Protein AF-A0A2H1GNH1-F1 (afdb_monomer_lite)

Secondary structure (DSSP, 8-state):
--EEEEEEE-TT-TTS--EEEEEEPP--TT-BHHHHHHHHHHHHHHTT----TTTEEEEEEESSTTSPBPPTTSBTTTSS-TT-EEEEEEEE--PPPPP--

Foldseek 3Di:
DFWAWEFEDEPVCNVPPTDIDTGPQDPDQQAFLLVVFQVVQVVCVVVVVPGHPVFKGKWKAWPDPPHDTDDRNDGSNPPDDRPTYMYIYIYTDDDDPDPDD

Organism: NCBI:txid1276532

Sequence (101 aa):
MDRLLVQVVFPAMPDMKDMVLVIPFPTDEDEMILHFNPDILTRLGELGAGVTSTTHKCTLHLDSETGPAFSINDYIDRVPQTGDKLVAVVTEYARKPKALE

Radius of gyration: 14.26 Å; chains: 1; bounding box: 34×26×55 Å

pLDDT: mean 81.57, std 10.77, range [45.72, 92.69]

Structure (mmCIF, N/CA/C/O backbone):
data_AF-A0A2H1GNH1-F1
#
_entry.id   AF-A0A2H1GNH1-F1
#
loop_
_atom_site.group_PDB
_atom_site.id
_atom_site.type_symbol
_atom_site.label_atom_id
_atom_site.label_alt_id
_atom_site.label_comp_id
_atom_site.label_asym_id
_atom_site.label_entity_id
_atom_site.label_seq_id
_atom_site.pdbx_PDB_ins_code
_atom_site.Cartn_x
_atom_site.Cartn_y
_atom_site.Cartn_z
_atom_site.occupancy
_atom_site.B_iso_or_equiv
_atom_site.auth_seq_id
_atom_site.auth_comp_id
_atom_site.auth_asym_id
_atom_site.auth_atom_id
_atom_site.pdbx_PDB_model_num
ATOM 1 N N . MET A 1 1 ? 3.408 3.760 -21.606 1.00 64.44 1 MET A N 1
ATOM 2 C CA . MET A 1 1 ? 3.518 4.045 -20.165 1.00 64.44 1 MET A CA 1
ATOM 3 C C . MET A 1 1 ? 2.684 2.999 -19.475 1.00 64.44 1 MET A C 1
ATOM 5 O O . MET A 1 1 ? 1.470 2.989 -19.682 1.00 64.44 1 MET A O 1
ATOM 9 N N . ASP A 1 2 ? 3.346 2.092 -18.774 1.00 74.81 2 ASP A N 1
ATOM 10 C CA . ASP A 1 2 ? 2.679 0.987 -18.100 1.00 74.81 2 ASP A CA 1
ATOM 11 C C . ASP A 1 2 ? 1.927 1.504 -16.872 1.00 74.81 2 ASP A C 1
ATOM 13 O O . ASP A 1 2 ? 2.175 2.608 -16.375 1.00 74.81 2 ASP A O 1
ATOM 17 N N . ARG A 1 3 ? 0.905 0.763 -16.454 1.00 80.44 3 ARG A N 1
ATOM 18 C CA . ARG A 1 3 ? 0.004 1.156 -15.371 1.00 80.44 3 ARG A CA 1
ATOM 19 C C . ARG A 1 3 ? -0.248 -0.044 -14.480 1.00 80.44 3 ARG A C 1
ATOM 21 O O . ARG A 1 3 ? -0.473 -1.141 -14.984 1.00 80.44 3 ARG A O 1
ATOM 28 N N . LEU A 1 4 ? -0.278 0.200 -13.180 1.00 81.75 4 LEU A N 1
ATOM 29 C CA . LEU A 1 4 ? -0.683 -0.773 -12.179 1.00 81.75 4 LEU A CA 1
ATOM 30 C C . LEU A 1 4 ? -2.155 -0.579 -11.846 1.00 81.75 4 LEU A C 1
ATOM 32 O O . LEU A 1 4 ? -2.623 0.548 -11.652 1.00 81.75 4 LEU A O 1
ATOM 36 N N . LEU A 1 5 ? -2.874 -1.696 -11.771 1.00 86.50 5 LEU A N 1
ATOM 37 C CA . LEU A 1 5 ? -4.204 -1.749 -11.187 1.00 86.50 5 LEU A CA 1
ATOM 38 C C . LEU A 1 5 ? -4.056 -2.177 -9.732 1.00 86.50 5 LEU A C 1
ATOM 40 O O . LEU A 1 5 ? -3.653 -3.302 -9.444 1.00 86.50 5 LEU A O 1
ATOM 44 N N . VAL A 1 6 ? -4.384 -1.263 -8.828 1.00 89.56 6 VAL A N 1
ATOM 45 C CA . VAL A 1 6 ? -4.323 -1.496 -7.389 1.00 89.56 6 VAL A CA 1
ATOM 46 C C . VAL A 1 6 ? -5.749 -1.535 -6.857 1.00 89.56 6 VAL A C 1
ATOM 48 O O . VAL A 1 6 ? -6.423 -0.507 -6.794 1.00 89.56 6 VAL A O 1
ATOM 51 N N . GLN A 1 7 ? -6.234 -2.722 -6.497 1.00 91.81 7 GLN A N 1
ATOM 52 C CA . GLN A 1 7 ? -7.490 -2.863 -5.765 1.00 91.81 7 GLN A CA 1
ATOM 53 C C . GLN A 1 7 ? -7.274 -2.368 -4.336 1.00 91.81 7 GLN A C 1
ATOM 55 O O . GLN A 1 7 ? -6.309 -2.748 -3.688 1.00 91.81 7 GLN A O 1
ATOM 60 N N . VAL A 1 8 ? -8.155 -1.518 -3.836 1.00 91.25 8 VAL A N 1
ATOM 61 C CA . VAL A 1 8 ? -8.055 -0.944 -2.497 1.00 91.25 8 VAL A CA 1
ATOM 62 C C . VAL A 1 8 ? -9.100 -1.593 -1.613 1.00 91.25 8 VAL A C 1
ATOM 64 O O . VAL A 1 8 ? -10.278 -1.637 -1.965 1.00 91.25 8 VAL A O 1
ATOM 67 N N . VAL A 1 9 ? -8.657 -2.080 -0.459 1.00 90.62 9 VAL A N 1
ATOM 68 C CA . VAL A 1 9 ? -9.514 -2.713 0.537 1.00 90.62 9 VAL A CA 1
ATOM 69 C C . VAL A 1 9 ? -9.393 -1.969 1.857 1.00 90.62 9 VAL A C 1
ATOM 71 O O . VAL A 1 9 ? -8.292 -1.637 2.303 1.00 90.62 9 VAL A O 1
ATOM 74 N N . PHE A 1 10 ? -10.540 -1.742 2.494 1.00 88.56 10 PHE A N 1
ATOM 75 C CA . PHE A 1 10 ? -10.649 -1.164 3.828 1.00 88.56 10 PHE A CA 1
ATOM 76 C C . PHE A 1 10 ? -11.233 -2.219 4.780 1.00 88.56 10 P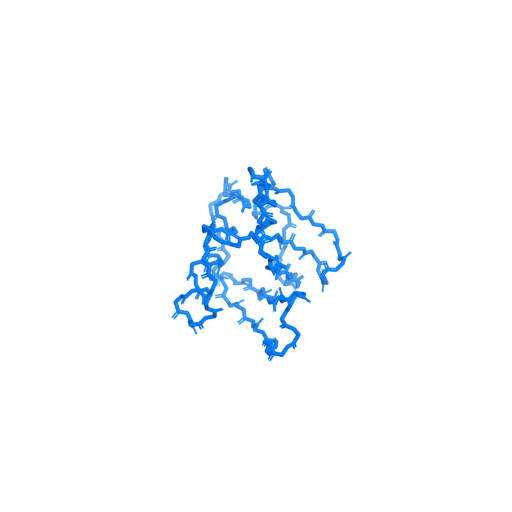HE A C 1
ATOM 78 O O . PHE A 1 10 ? -12.451 -2.277 4.945 1.00 88.56 10 PHE A O 1
ATOM 85 N N . PRO A 1 11 ? -10.410 -3.056 5.442 1.00 83.94 11 PRO A N 1
ATOM 86 C CA . PRO A 1 11 ? -10.919 -4.169 6.251 1.00 83.94 11 PRO A CA 1
ATOM 87 C C . PRO A 1 11 ? -11.870 -3.741 7.378 1.00 83.94 11 PRO A C 1
ATOM 89 O O . PRO A 1 11 ? -12.778 -4.477 7.751 1.00 83.94 11 PRO A O 1
ATOM 92 N N . ALA A 1 12 ? -11.672 -2.536 7.923 1.00 80.44 12 ALA A N 1
ATOM 93 C CA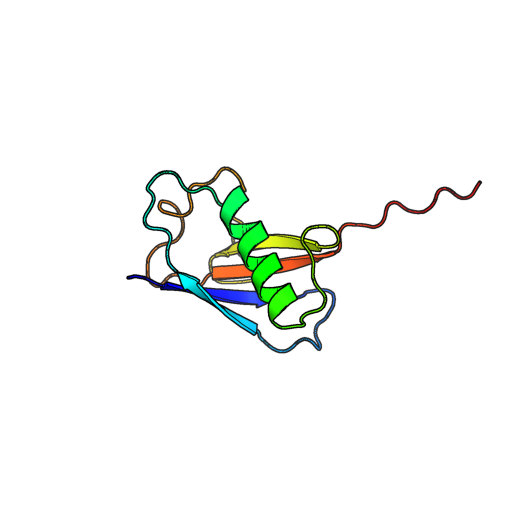 . ALA A 1 12 ? -12.516 -1.967 8.976 1.00 80.44 12 ALA A CA 1
ATOM 94 C C . ALA A 1 12 ? -13.765 -1.233 8.445 1.00 80.44 12 ALA A C 1
ATOM 96 O O . ALA A 1 12 ? -14.585 -0.780 9.239 1.00 80.44 12 ALA A O 1
ATOM 97 N N . MET A 1 13 ? -13.907 -1.094 7.123 1.00 76.31 13 MET A N 1
ATOM 98 C CA . MET A 1 13 ? -14.996 -0.372 6.461 1.00 76.31 13 MET A CA 1
ATOM 99 C C . MET A 1 13 ? -15.515 -1.185 5.260 1.00 76.31 13 MET A C 1
ATOM 101 O O . MET A 1 13 ? -15.330 -0.773 4.117 1.00 76.31 13 MET A O 1
ATOM 105 N N . PRO A 1 14 ? -16.176 -2.335 5.493 1.00 69.06 14 PRO A N 1
ATOM 106 C CA . PRO A 1 14 ? -16.630 -3.231 4.422 1.00 69.06 14 PRO A CA 1
ATOM 107 C C . PRO A 1 14 ? -17.673 -2.598 3.484 1.00 69.06 14 PRO A C 1
ATOM 109 O O . PRO A 1 14 ? -17.863 -3.070 2.368 1.00 69.06 14 PRO A O 1
ATOM 112 N N . ASP A 1 15 ? -18.330 -1.516 3.916 1.00 69.75 15 ASP A N 1
ATOM 113 C CA . ASP A 1 15 ? -19.299 -0.768 3.107 1.00 69.75 15 ASP A CA 1
ATOM 114 C C . ASP A 1 15 ? -18.635 0.191 2.097 1.00 69.75 15 ASP A C 1
ATOM 116 O O . ASP A 1 15 ? -19.300 0.694 1.182 1.00 69.75 15 ASP A O 1
ATOM 120 N N . MET A 1 16 ? -17.327 0.455 2.226 1.00 68.12 16 MET A N 1
ATOM 121 C CA . MET A 1 16 ? -16.570 1.136 1.178 1.00 68.12 16 MET A CA 1
ATOM 122 C C . MET A 1 16 ? -16.393 0.176 0.004 1.00 68.12 16 MET A C 1
ATOM 124 O O . MET A 1 16 ? -15.614 -0.771 0.065 1.00 68.12 16 MET A O 1
ATOM 128 N N . LYS A 1 17 ? -17.163 0.434 -1.060 1.00 59.81 17 LYS A N 1
ATOM 129 C CA . LYS A 1 17 ? -17.148 -0.324 -2.319 1.00 59.81 17 LYS A CA 1
ATOM 130 C C . LYS A 1 17 ? -15.730 -0.544 -2.841 1.00 59.81 17 LYS A C 1
ATOM 132 O O . LYS A 1 17 ? -14.893 0.343 -2.701 1.00 59.81 17 LYS A O 1
ATOM 137 N N . ASP A 1 18 ? -15.538 -1.668 -3.539 1.00 68.75 18 ASP A N 1
ATOM 138 C CA . ASP A 1 18 ? -14.332 -2.012 -4.298 1.00 68.75 18 ASP A CA 1
ATOM 139 C C . ASP A 1 18 ? -13.798 -0.804 -5.083 1.00 68.75 18 ASP A C 1
ATOM 141 O O . ASP A 1 18 ? -14.304 -0.448 -6.152 1.00 68.75 18 ASP A O 1
ATOM 145 N N . MET A 1 19 ? -12.777 -0.146 -4.535 1.00 84.56 19 MET A N 1
ATOM 146 C CA . MET A 1 19 ? -12.072 0.929 -5.216 1.00 84.56 19 MET A CA 1
ATOM 147 C C . MET A 1 19 ? -10.908 0.311 -5.978 1.00 84.56 19 MET A C 1
ATOM 149 O O . MET A 1 19 ? -10.159 -0.501 -5.443 1.00 84.56 19 MET A O 1
ATOM 153 N N . VAL A 1 20 ? -10.736 0.702 -7.236 1.00 88.38 20 VAL A N 1
ATOM 154 C CA . VAL A 1 20 ? -9.558 0.336 -8.023 1.00 88.38 20 VAL A CA 1
ATOM 155 C C . VAL A 1 20 ? -8.857 1.619 -8.421 1.00 88.38 20 VAL A C 1
ATOM 157 O O . VAL A 1 20 ? -9.443 2.484 -9.072 1.00 88.38 20 VAL A O 1
ATOM 160 N N . LEU A 1 21 ? -7.598 1.742 -8.023 1.00 87.62 21 LEU A N 1
ATOM 161 C CA . LEU A 1 21 ? -6.729 2.829 -8.432 1.00 87.62 21 LEU A CA 1
ATOM 162 C C . LEU A 1 21 ? -5.912 2.400 -9.640 1.00 87.62 21 LEU A C 1
ATOM 164 O O . LEU A 1 21 ? -5.302 1.333 -9.659 1.00 87.62 21 LEU A O 1
ATOM 168 N N . VAL A 1 22 ? -5.874 3.280 -10.634 1.00 85.94 22 VAL A N 1
ATOM 169 C CA . VAL A 1 22 ? -4.945 3.169 -11.754 1.00 85.94 22 VAL A CA 1
ATOM 170 C C . VAL A 1 22 ? -3.771 4.088 -11.457 1.00 85.94 22 VAL A C 1
ATOM 172 O O . VAL A 1 22 ? -3.913 5.316 -11.466 1.00 85.94 22 VAL A O 1
ATOM 175 N N . ILE A 1 23 ? -2.618 3.500 -11.167 1.00 82.56 23 ILE A N 1
ATOM 176 C CA . ILE A 1 23 ? -1.409 4.239 -10.800 1.00 82.56 23 ILE A CA 1
ATOM 177 C C . ILE A 1 23 ? -0.390 4.061 -11.927 1.00 82.56 23 ILE A C 1
ATOM 179 O O . ILE A 1 23 ? -0.268 2.955 -12.460 1.00 82.56 23 ILE A O 1
ATOM 183 N N . PRO A 1 24 ? 0.290 5.133 -12.372 1.00 81.69 24 PRO A N 1
ATOM 184 C CA . PRO A 1 24 ? 1.383 4.989 -13.323 1.00 81.69 24 PRO A CA 1
ATOM 185 C C . PRO A 1 24 ? 2.411 4.002 -12.769 1.00 81.69 24 PRO A C 1
ATOM 187 O O . PRO A 1 24 ? 2.758 4.102 -11.595 1.00 81.69 24 PRO A O 1
ATOM 190 N N . PHE A 1 25 ? 2.866 3.055 -13.592 1.00 78.88 25 PHE A N 1
ATOM 191 C CA . PHE A 1 25 ? 4.001 2.227 -13.206 1.00 78.88 25 PHE A CA 1
ATOM 192 C C . PHE A 1 25 ? 5.223 3.150 -13.145 1.00 78.88 25 PHE A C 1
ATOM 194 O O . PHE A 1 25 ? 5.511 3.821 -14.147 1.00 78.88 25 PHE A O 1
ATOM 201 N N . PRO A 1 26 ? 5.885 3.261 -11.989 1.00 73.38 26 PRO A N 1
ATOM 202 C CA . PRO A 1 26 ? 7.083 4.072 -11.879 1.00 73.38 26 PRO A CA 1
ATOM 203 C C . PRO A 1 26 ? 8.174 3.485 -12.771 1.00 73.38 26 PRO A C 1
ATOM 205 O O . PRO A 1 26 ? 8.430 2.287 -12.776 1.00 73.38 26 PRO A O 1
ATOM 208 N N . THR A 1 27 ? 8.769 4.339 -13.597 1.00 70.06 27 THR A N 1
ATOM 209 C CA . THR A 1 27 ? 9.832 3.950 -14.535 1.00 70.06 27 THR A CA 1
ATOM 210 C C . THR A 1 27 ? 11.226 4.188 -13.962 1.00 70.06 27 THR A C 1
ATOM 212 O O . THR A 1 27 ? 12.205 4.016 -14.681 1.00 70.06 27 THR A O 1
ATOM 215 N N . ASP A 1 28 ? 11.306 4.675 -12.725 1.00 76.12 28 ASP A N 1
ATOM 216 C CA . ASP A 1 28 ? 12.563 4.925 -12.031 1.00 76.12 28 ASP A CA 1
ATOM 217 C C . ASP A 1 28 ? 13.024 3.626 -11.351 1.00 76.12 28 ASP A C 1
ATOM 219 O O . ASP A 1 28 ? 12.283 3.049 -10.554 1.00 76.12 28 ASP A O 1
ATOM 223 N N . GLU A 1 29 ? 14.226 3.157 -11.694 1.00 69.81 29 GLU A N 1
ATOM 224 C CA . GLU A 1 29 ? 14.764 1.830 -11.323 1.00 69.81 29 GLU A CA 1
ATOM 225 C C . GLU A 1 29 ? 15.154 1.703 -9.832 1.00 69.81 29 GLU A C 1
ATOM 227 O O . GLU A 1 29 ? 15.708 0.689 -9.401 1.00 69.81 29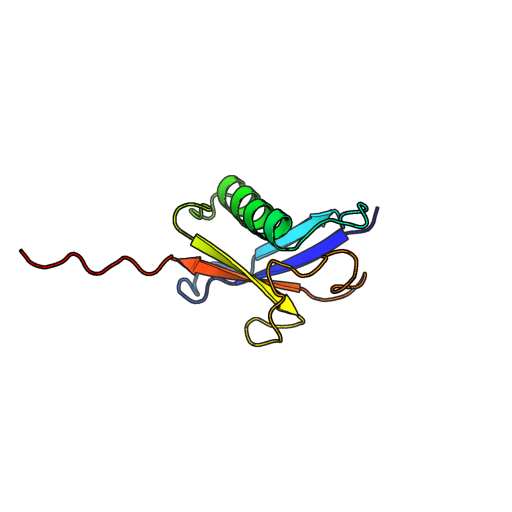 GLU A O 1
ATOM 232 N N . ASP A 1 30 ? 14.864 2.731 -9.032 1.00 78.25 30 ASP A N 1
ATOM 233 C CA . ASP A 1 30 ? 15.171 2.793 -7.602 1.00 78.25 30 ASP A CA 1
ATOM 234 C C . ASP A 1 30 ? 13.981 3.266 -6.743 1.00 78.25 30 ASP A C 1
ATOM 236 O O . ASP A 1 30 ? 14.142 3.601 -5.562 1.00 78.25 30 ASP A O 1
ATOM 240 N N . GLU A 1 31 ? 12.762 3.294 -7.292 1.00 82.38 31 GLU A N 1
ATOM 241 C CA . GLU A 1 31 ? 11.593 3.669 -6.500 1.00 82.38 31 GLU A CA 1
ATOM 242 C C . GLU A 1 31 ? 11.230 2.558 -5.496 1.00 82.38 31 GLU A C 1
ATOM 244 O O . GLU A 1 31 ? 11.136 1.374 -5.815 1.00 82.38 31 GLU A O 1
ATOM 249 N N . MET A 1 32 ? 11.045 2.934 -4.231 1.00 84.94 32 MET A N 1
ATOM 250 C CA . MET A 1 32 ? 10.696 1.997 -3.161 1.00 84.94 32 MET A CA 1
ATOM 251 C C . MET A 1 32 ? 9.202 2.048 -2.845 1.00 84.94 32 MET A C 1
ATOM 253 O O . MET A 1 32 ? 8.571 3.107 -2.909 1.00 84.94 32 MET A O 1
ATOM 257 N N . ILE A 1 33 ? 8.655 0.929 -2.365 1.00 85.19 33 ILE A N 1
ATOM 258 C CA . ILE A 1 33 ? 7.273 0.829 -1.866 1.00 85.19 33 ILE A CA 1
ATOM 259 C C . ILE A 1 33 ? 6.961 1.900 -0.803 1.00 85.19 33 ILE A C 1
ATOM 261 O O . ILE A 1 33 ? 5.829 2.381 -0.717 1.00 85.19 33 ILE A O 1
ATOM 265 N N . LEU A 1 34 ? 7.955 2.319 -0.008 1.00 83.62 34 LEU A N 1
ATOM 266 C CA . LEU A 1 34 ? 7.822 3.402 0.974 1.00 83.62 34 LEU A CA 1
ATOM 267 C C . LEU A 1 34 ? 7.334 4.726 0.366 1.00 83.62 34 LEU A C 1
ATOM 269 O O . LEU A 1 34 ? 6.638 5.467 1.055 1.00 83.62 34 LEU A O 1
ATOM 273 N N . HIS A 1 35 ? 7.689 5.029 -0.883 1.00 81.25 35 HIS A N 1
ATOM 274 C CA . HIS A 1 35 ? 7.249 6.243 -1.579 1.00 81.25 35 HIS A CA 1
ATOM 275 C C . HIS A 1 35 ? 5.910 6.034 -2.294 1.00 81.25 35 HIS A C 1
ATOM 277 O O . HIS A 1 35 ? 5.074 6.932 -2.325 1.00 81.25 35 HIS A O 1
ATOM 283 N N . PHE A 1 36 ? 5.651 4.808 -2.746 1.00 83.94 36 PHE A N 1
ATOM 284 C CA . PHE A 1 36 ? 4.422 4.444 -3.443 1.00 83.94 36 PHE A CA 1
ATOM 285 C C . PHE A 1 36 ? 3.182 4.384 -2.526 1.00 83.94 36 PHE A C 1
ATOM 287 O O . PHE A 1 36 ? 2.090 4.827 -2.887 1.00 83.94 36 PHE A O 1
ATOM 294 N N . ASN A 1 37 ? 3.324 3.857 -1.305 1.00 86.12 37 ASN A N 1
ATOM 295 C CA . ASN A 1 37 ? 2.196 3.694 -0.376 1.00 86.12 37 ASN A CA 1
ATOM 296 C C . ASN A 1 37 ? 1.567 5.030 0.089 1.00 86.12 37 ASN A C 1
ATOM 298 O O . ASN A 1 37 ? 0.335 5.119 0.139 1.00 86.12 37 ASN A O 1
ATOM 302 N N . PRO A 1 38 ? 2.340 6.080 0.432 1.00 85.69 38 PRO A N 1
ATOM 303 C CA . PRO A 1 38 ? 1.792 7.409 0.712 1.00 85.69 38 PRO A CA 1
ATOM 304 C C . PRO A 1 38 ? 1.045 8.033 -0.472 1.00 85.69 38 PRO A C 1
ATOM 306 O O . PRO A 1 38 ? 0.036 8.711 -0.258 1.00 85.69 38 PRO A O 1
ATOM 309 N N . ASP A 1 39 ? 1.483 7.778 -1.704 1.00 86.69 39 ASP A N 1
ATOM 310 C CA . ASP A 1 39 ? 0.825 8.282 -2.913 1.00 86.69 39 ASP A CA 1
ATOM 311 C C . ASP A 1 39 ? -0.558 7.654 -3.111 1.00 86.69 39 ASP A C 1
ATOM 313 O O . ASP A 1 39 ? -1.519 8.357 -3.440 1.00 86.69 39 ASP A O 1
ATOM 317 N N . ILE A 1 40 ? -0.698 6.353 -2.826 1.00 89.00 40 ILE A N 1
ATOM 318 C CA . ILE A 1 40 ? -2.002 5.672 -2.779 1.00 89.00 40 ILE A CA 1
ATOM 319 C C . ILE A 1 40 ? -2.939 6.384 -1.797 1.00 89.00 40 ILE A C 1
ATOM 321 O O . ILE A 1 40 ? -4.066 6.730 -2.155 1.00 89.00 40 ILE A O 1
ATOM 325 N N . LEU A 1 41 ? -2.478 6.636 -0.569 1.00 90.12 41 LEU A N 1
ATOM 326 C CA . LEU A 1 41 ? -3.292 7.289 0.462 1.00 90.12 41 LEU A CA 1
ATOM 327 C C . LEU A 1 41 ? -3.672 8.721 0.080 1.00 90.12 41 LEU A C 1
ATOM 329 O O . LEU A 1 41 ? -4.804 9.133 0.326 1.00 90.12 41 LEU A O 1
ATOM 333 N N . THR A 1 42 ? -2.755 9.462 -0.541 1.00 88.88 42 T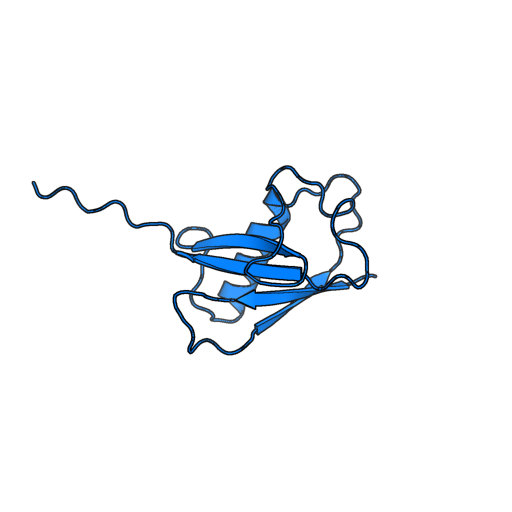HR A N 1
ATOM 334 C CA . THR A 1 42 ? -3.003 10.832 -1.008 1.00 88.88 42 THR A CA 1
ATOM 335 C C . THR A 1 42 ? -4.104 10.848 -2.064 1.00 88.88 42 THR A C 1
ATOM 337 O O . THR A 1 42 ? -5.097 11.555 -1.899 1.00 88.88 42 THR A O 1
ATOM 340 N N . ARG A 1 43 ? -4.004 9.987 -3.084 1.00 88.38 43 ARG A N 1
ATOM 341 C CA . ARG A 1 43 ? -5.027 9.856 -4.133 1.00 88.38 43 ARG A CA 1
ATOM 342 C C . ARG A 1 43 ? -6.383 9.435 -3.575 1.00 88.38 43 ARG A C 1
ATOM 344 O O . ARG A 1 43 ? -7.411 9.947 -4.000 1.00 88.38 43 ARG A O 1
ATOM 351 N N . LEU A 1 44 ? -6.409 8.516 -2.611 1.00 88.88 44 LEU A N 1
ATOM 352 C CA . LEU A 1 44 ? -7.654 8.125 -1.945 1.00 88.88 44 LEU A CA 1
ATOM 353 C C . LEU A 1 44 ? -8.276 9.292 -1.170 1.00 88.88 44 LEU A C 1
ATOM 355 O O . LEU A 1 44 ? -9.489 9.493 -1.240 1.00 88.88 44 LEU A O 1
ATOM 359 N N . GLY A 1 45 ? -7.458 10.086 -0.477 1.00 87.00 45 GLY A N 1
ATOM 360 C CA . GLY A 1 45 ? -7.895 11.313 0.186 1.00 87.00 45 GLY A CA 1
ATOM 361 C C . GLY A 1 45 ? -8.515 12.315 -0.793 1.00 87.00 45 GLY A C 1
ATOM 362 O O . GLY A 1 45 ? -9.604 12.828 -0.534 1.00 87.00 45 GLY A O 1
ATOM 363 N N . GLU A 1 46 ? -7.882 12.532 -1.949 1.00 88.19 46 GLU A N 1
ATOM 364 C CA . GLU A 1 46 ? -8.385 13.400 -3.028 1.00 88.19 46 GLU A CA 1
ATOM 365 C C . GLU A 1 46 ? -9.707 12.904 -3.632 1.00 88.19 46 GLU A C 1
ATOM 367 O O . GLU A 1 46 ? -10.561 13.707 -4.005 1.00 88.19 46 GLU A O 1
ATOM 372 N N . LEU A 1 47 ? -9.913 11.585 -3.678 1.00 86.06 47 LEU A N 1
ATOM 373 C CA . LEU A 1 47 ? -11.168 10.959 -4.108 1.00 86.06 47 LEU A CA 1
ATOM 374 C C . LEU A 1 47 ? -12.275 11.012 -3.040 1.00 86.06 47 LEU A C 1
ATOM 376 O O . LEU A 1 47 ? -13.373 10.506 -3.270 1.00 86.06 47 LEU A O 1
ATOM 380 N N . GLY A 1 48 ? -12.013 11.617 -1.878 1.00 83.06 48 GLY A N 1
ATOM 381 C CA . GLY A 1 48 ? -12.991 11.768 -0.803 1.00 83.06 48 GLY A CA 1
ATOM 382 C C . GLY A 1 48 ? -13.172 10.519 0.059 1.00 83.06 48 GLY A C 1
ATOM 383 O O . GLY A 1 48 ? -14.165 10.423 0.776 1.00 83.06 48 GLY A O 1
ATOM 384 N N . ALA A 1 49 ? -12.221 9.577 0.041 1.00 82.62 49 ALA A N 1
ATOM 385 C CA . ALA A 1 49 ? -12.275 8.358 0.853 1.00 82.62 49 ALA A CA 1
ATOM 386 C C . ALA A 1 49 ? -12.055 8.610 2.362 1.00 82.62 49 ALA A C 1
ATOM 388 O O . ALA A 1 49 ? -12.074 7.676 3.155 1.00 82.62 49 ALA A O 1
ATOM 389 N N . GLY A 1 50 ? -11.815 9.857 2.784 1.00 83.94 50 GLY A N 1
ATOM 390 C CA . GLY A 1 50 ? -11.634 10.198 4.201 1.00 83.94 50 GLY A CA 1
ATOM 391 C C . GLY A 1 50 ? -10.371 9.604 4.838 1.00 83.94 50 GLY A C 1
ATOM 392 O O . GLY A 1 50 ? -10.245 9.613 6.060 1.00 83.94 50 GLY A O 1
ATOM 393 N N . VAL A 1 51 ? -9.434 9.107 4.026 1.00 87.06 51 VAL A N 1
ATOM 394 C CA . VAL A 1 51 ? -8.161 8.546 4.488 1.00 87.06 51 VAL A CA 1
ATOM 395 C C . VAL A 1 51 ? -7.017 9.532 4.310 1.00 87.06 51 VAL A C 1
ATOM 397 O O . VAL A 1 51 ? -7.003 10.338 3.381 1.00 87.06 51 VAL A O 1
ATOM 400 N N . THR A 1 52 ? -6.042 9.466 5.215 1.00 86.38 52 THR A N 1
ATOM 401 C CA . THR A 1 52 ? -4.834 10.299 5.179 1.00 86.38 52 THR A CA 1
ATOM 402 C C . THR A 1 52 ? -3.630 9.493 5.650 1.00 86.38 52 THR A C 1
ATOM 404 O O . THR A 1 52 ? -3.767 8.611 6.496 1.00 86.38 52 THR A O 1
ATOM 407 N N . SER A 1 53 ? -2.429 9.851 5.193 1.00 85.69 53 SER A N 1
ATOM 408 C CA . SER A 1 53 ? -1.165 9.264 5.676 1.00 85.69 53 SER A CA 1
ATOM 409 C C . SER A 1 53 ? -0.889 9.506 7.166 1.00 85.69 53 SER A C 1
ATOM 411 O O . SER A 1 53 ? -0.034 8.854 7.753 1.00 85.69 53 SER A O 1
ATOM 413 N N . THR A 1 54 ? -1.613 10.432 7.803 1.00 85.88 54 THR A N 1
ATOM 414 C CA . THR A 1 54 ? -1.499 10.718 9.242 1.00 85.88 54 THR A CA 1
ATOM 415 C C . THR A 1 54 ? -2.377 9.822 10.110 1.00 85.88 54 THR A C 1
ATOM 417 O O . THR A 1 54 ? -2.093 9.648 11.293 1.00 85.88 54 THR A O 1
ATOM 420 N N . THR A 1 55 ? -3.455 9.271 9.553 1.00 87.00 55 THR A N 1
ATOM 421 C CA . THR A 1 55 ? -4.455 8.490 10.299 1.00 87.00 55 THR A CA 1
ATOM 422 C C . THR A 1 55 ? -4.531 7.042 9.839 1.00 87.00 55 THR A C 1
ATOM 424 O O . THR A 1 55 ? -4.951 6.184 10.612 1.00 87.00 55 THR A O 1
ATOM 427 N N . HIS A 1 56 ? -4.062 6.760 8.627 1.00 90.31 56 HIS A N 1
ATOM 428 C CA . HIS A 1 56 ? -4.094 5.452 8.005 1.00 90.31 56 HIS A CA 1
ATOM 429 C C . HIS A 1 56 ? -2.699 5.032 7.551 1.00 90.31 56 HIS A C 1
ATOM 431 O O . HIS A 1 56 ? -1.869 5.853 7.162 1.00 90.31 56 HIS A O 1
ATOM 437 N N . LYS A 1 57 ? -2.476 3.722 7.549 1.00 91.25 57 LYS A N 1
ATOM 438 C CA . LYS A 1 57 ? -1.357 3.068 6.881 1.00 91.25 57 LYS A CA 1
ATOM 439 C C . LYS A 1 57 ? -1.874 2.272 5.685 1.00 91.25 57 LYS A C 1
ATOM 441 O O . LYS A 1 57 ? -2.961 1.697 5.741 1.00 91.25 57 LYS A O 1
ATOM 446 N N . CYS A 1 58 ? -1.061 2.216 4.639 1.00 91.69 58 CYS A N 1
ATOM 447 C CA . CYS A 1 58 ? -1.284 1.389 3.462 1.00 91.69 58 CYS A CA 1
ATOM 448 C C . CYS A 1 58 ? -0.200 0.313 3.406 1.00 91.69 58 CYS A C 1
ATOM 450 O O . CYS A 1 58 ? 0.984 0.624 3.564 1.00 91.69 58 CYS A O 1
ATOM 452 N N . THR A 1 59 ? -0.602 -0.934 3.189 1.00 92.50 59 THR A N 1
ATOM 453 C CA . THR A 1 59 ? 0.292 -2.039 2.833 1.00 92.50 59 THR A CA 1
ATOM 454 C C . THR A 1 59 ? -0.109 -2.578 1.474 1.00 92.50 59 THR A C 1
ATOM 456 O O . THR A 1 59 ? -1.294 -2.682 1.172 1.00 92.50 59 THR A O 1
ATOM 459 N N . LEU A 1 60 ? 0.872 -2.899 0.638 1.00 91.75 60 LEU A N 1
ATOM 460 C CA . LEU A 1 60 ? 0.632 -3.408 -0.705 1.00 91.75 60 LEU A CA 1
ATOM 461 C C . LEU A 1 60 ? 0.858 -4.920 -0.707 1.00 91.75 60 LEU A C 1
ATOM 463 O O . LEU A 1 60 ? 1.853 -5.396 -0.164 1.00 91.75 60 LEU A O 1
ATOM 467 N N . HIS A 1 61 ? -0.079 -5.659 -1.284 1.00 92.06 61 HIS A N 1
ATOM 468 C CA . HIS A 1 61 ? -0.096 -7.114 -1.339 1.00 92.06 61 HIS A CA 1
ATOM 469 C C . HIS A 1 61 ? -0.213 -7.589 -2.786 1.00 92.06 61 HIS A C 1
ATOM 471 O O . HIS A 1 61 ? -0.785 -6.893 -3.632 1.00 92.06 61 HIS A O 1
ATOM 477 N N . LEU A 1 62 ? 0.292 -8.789 -3.057 1.00 89.44 62 LEU A N 1
ATOM 478 C CA . LEU A 1 62 ? 0.102 -9.472 -4.332 1.00 89.44 62 LEU A CA 1
ATOM 479 C C . LEU A 1 62 ? -1.203 -10.286 -4.327 1.00 89.44 62 LEU A C 1
ATOM 481 O O . LEU A 1 62 ? -1.496 -11.000 -3.366 1.00 89.44 62 LEU A O 1
ATOM 485 N N . ASP A 1 63 ? -1.963 -10.191 -5.417 1.00 86.31 63 ASP A N 1
ATOM 486 C CA . ASP A 1 63 ? -3.202 -10.901 -5.770 1.00 86.31 63 ASP A CA 1
ATOM 487 C C . ASP A 1 63 ? -4.435 -10.669 -4.877 1.00 86.31 63 ASP A C 1
ATOM 489 O O . ASP A 1 63 ? -5.561 -10.565 -5.382 1.00 86.31 63 ASP A O 1
ATOM 493 N N . SER A 1 64 ? -4.262 -10.598 -3.555 1.00 87.62 64 SER A N 1
ATOM 494 C CA . SER A 1 64 ? -5.347 -10.544 -2.566 1.00 87.62 64 SER A CA 1
ATOM 495 C C . SER A 1 64 ? -4.946 -9.807 -1.282 1.00 87.62 64 SER A C 1
ATOM 497 O O . SER A 1 64 ? -3.765 -9.643 -0.994 1.00 87.62 64 SER A O 1
ATOM 499 N N . GLU A 1 65 ? -5.930 -9.408 -0.469 1.00 86.25 65 GLU A N 1
ATOM 500 C CA . GLU A 1 65 ? -5.703 -8.719 0.818 1.00 86.25 65 GLU A CA 1
ATOM 501 C C . GLU A 1 65 ? -4.953 -9.569 1.865 1.00 86.25 65 GLU A C 1
ATOM 503 O O . GLU A 1 65 ? -4.329 -9.032 2.776 1.00 86.25 65 GLU A O 1
ATOM 508 N N . THR A 1 66 ? -5.004 -10.900 1.738 1.00 87.06 66 THR A N 1
ATOM 509 C CA . THR A 1 66 ? -4.293 -11.859 2.601 1.00 87.06 66 THR A CA 1
ATOM 510 C C . THR A 1 66 ? -3.055 -12.450 1.929 1.00 87.06 66 THR A C 1
ATOM 512 O O . THR A 1 66 ? -2.390 -13.313 2.507 1.00 87.06 66 THR A O 1
ATOM 515 N N . GLY A 1 67 ? -2.738 -11.995 0.714 1.00 87.38 67 GLY A N 1
ATOM 516 C CA . GLY A 1 67 ? -1.571 -12.426 -0.041 1.00 87.38 67 GLY A CA 1
ATOM 517 C C . GLY A 1 67 ? -0.256 -11.900 0.544 1.00 87.38 67 GLY A C 1
ATOM 518 O O . GLY A 1 67 ? -0.261 -11.127 1.513 1.00 87.38 67 GLY A O 1
ATOM 519 N N . PRO A 1 68 ? 0.885 -12.302 -0.044 1.00 89.44 68 PRO A N 1
ATOM 520 C CA . PRO A 1 68 ? 2.197 -11.804 0.350 1.00 89.44 68 PRO A CA 1
ATOM 521 C C . PRO A 1 68 ? 2.232 -10.275 0.309 1.00 89.44 68 PRO A C 1
ATOM 523 O O . PRO A 1 68 ? 1.880 -9.671 -0.704 1.00 89.44 68 PRO A O 1
ATOM 526 N N . ALA A 1 69 ? 2.642 -9.663 1.419 1.00 91.44 69 ALA A N 1
ATOM 527 C CA . ALA A 1 69 ? 2.811 -8.220 1.518 1.00 91.44 69 ALA A CA 1
ATOM 528 C C . ALA A 1 69 ? 4.224 -7.822 1.086 1.00 91.44 69 ALA A C 1
ATOM 530 O O . ALA A 1 69 ? 5.197 -8.473 1.473 1.00 91.44 69 ALA A O 1
ATOM 531 N N . PHE A 1 70 ? 4.332 -6.726 0.345 1.00 89.56 70 PHE A N 1
ATOM 532 C CA . PHE A 1 70 ? 5.615 -6.123 0.011 1.00 89.56 70 PHE A CA 1
ATOM 533 C C . PHE A 1 70 ? 6.167 -5.345 1.204 1.00 89.56 70 PHE A C 1
ATOM 535 O O . PHE A 1 70 ? 5.437 -4.658 1.929 1.00 89.56 70 PHE A O 1
ATOM 542 N N . SER A 1 71 ? 7.474 -5.445 1.409 1.00 88.50 71 SER A N 1
ATOM 543 C CA . SER A 1 71 ? 8.195 -4.619 2.366 1.00 88.50 71 SER A CA 1
ATOM 544 C C . SER A 1 71 ? 8.272 -3.185 1.856 1.00 88.50 71 SER A C 1
ATOM 546 O O . SER A 1 71 ? 8.416 -2.937 0.664 1.00 88.50 71 SER A O 1
ATOM 548 N N . ILE A 1 72 ? 8.256 -2.211 2.767 1.00 86.44 72 ILE A N 1
ATOM 549 C CA . ILE A 1 72 ? 8.455 -0.796 2.409 1.00 86.44 72 ILE A CA 1
ATOM 550 C C . ILE A 1 72 ? 9.825 -0.531 1.760 1.00 86.44 72 ILE A C 1
ATOM 552 O O . ILE A 1 72 ? 9.971 0.445 1.033 1.00 86.44 72 ILE A O 1
ATOM 556 N N . ASN A 1 73 ? 10.805 -1.401 2.020 1.00 89.50 73 ASN A N 1
ATOM 557 C CA . ASN A 1 73 ? 12.156 -1.317 1.462 1.00 89.50 73 ASN A CA 1
ATOM 558 C C . ASN A 1 73 ? 12.303 -2.106 0.154 1.00 89.50 73 ASN A C 1
ATOM 560 O O . ASN A 1 73 ? 13.403 -2.162 -0.392 1.00 89.50 73 ASN A O 1
ATOM 564 N N . ASP A 1 74 ? 11.236 -2.760 -0.310 1.00 87.62 74 ASP A N 1
ATOM 565 C CA . ASP A 1 74 ? 11.251 -3.412 -1.609 1.00 87.62 74 ASP A CA 1
ATOM 566 C C . ASP A 1 74 ? 11.171 -2.358 -2.714 1.00 87.62 74 ASP A C 1
ATOM 568 O O . ASP A 1 74 ? 10.571 -1.290 -2.554 1.00 87.62 74 ASP A O 1
ATOM 572 N N . TYR A 1 75 ? 11.778 -2.690 -3.846 1.00 86.00 75 TYR A N 1
ATOM 573 C CA . TYR A 1 75 ? 11.770 -1.864 -5.042 1.00 86.00 75 TYR A CA 1
ATOM 574 C C . TYR A 1 75 ? 10.524 -2.169 -5.882 1.00 86.00 75 TYR A C 1
ATOM 576 O O . TYR A 1 75 ? 10.277 -3.322 -6.247 1.00 86.00 75 TYR A O 1
ATOM 584 N N . ILE A 1 76 ? 9.714 -1.149 -6.166 1.00 81.06 76 ILE A N 1
ATOM 585 C CA . ILE A 1 76 ? 8.429 -1.291 -6.876 1.00 81.06 76 ILE A CA 1
ATOM 586 C C . ILE A 1 76 ? 8.620 -1.704 -8.345 1.00 81.06 76 ILE A C 1
ATOM 588 O O . ILE A 1 76 ? 7.724 -2.289 -8.932 1.00 81.06 76 ILE A O 1
ATOM 592 N N . ASP A 1 77 ? 9.774 -1.443 -8.948 1.00 77.25 77 ASP A N 1
ATOM 593 C CA . ASP A 1 77 ? 10.108 -1.855 -10.315 1.00 77.25 77 ASP A CA 1
ATOM 594 C C . ASP A 1 77 ? 10.562 -3.325 -10.397 1.00 77.25 77 ASP A C 1
ATOM 596 O O . ASP A 1 77 ? 10.520 -3.936 -11.465 1.00 77.25 77 ASP A O 1
ATOM 600 N N . ARG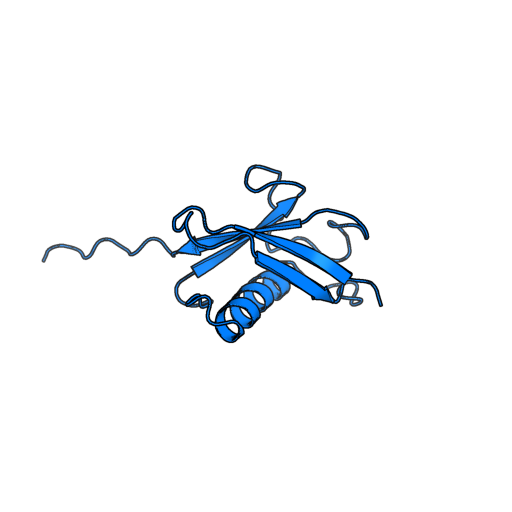 A 1 78 ? 10.987 -3.914 -9.270 1.00 78.69 78 ARG A N 1
ATOM 601 C CA . ARG A 1 78 ? 11.539 -5.281 -9.215 1.00 78.69 78 ARG A CA 1
ATOM 602 C C . ARG A 1 78 ? 10.563 -6.330 -8.731 1.00 78.69 78 ARG A C 1
ATOM 604 O O . ARG A 1 78 ? 10.785 -7.511 -8.998 1.00 78.69 78 ARG A O 1
ATOM 611 N N . VAL A 1 79 ? 9.558 -5.930 -7.956 1.00 79.31 79 VAL A N 1
ATOM 612 C CA . VAL A 1 79 ? 8.674 -6.893 -7.301 1.00 79.31 79 VAL A CA 1
ATOM 613 C C . VAL A 1 79 ? 7.371 -7.096 -8.075 1.00 79.31 79 VAL A C 1
ATOM 615 O O . VAL A 1 79 ? 7.172 -8.210 -8.560 1.00 79.31 79 VAL A O 1
ATOM 618 N N . PRO A 1 80 ? 6.496 -6.088 -8.242 1.00 76.62 80 PRO A N 1
ATOM 619 C CA . PRO A 1 80 ? 5.329 -6.236 -9.098 1.00 76.62 80 PRO A CA 1
ATOM 620 C C . PRO A 1 80 ? 5.697 -6.149 -10.582 1.00 76.62 80 PRO A C 1
ATOM 622 O O . PRO A 1 80 ? 6.416 -5.255 -11.024 1.00 76.62 80 PRO A O 1
ATOM 625 N N . GLN A 1 81 ? 5.148 -7.064 -11.371 1.00 74.88 81 GLN A N 1
ATOM 626 C CA . GLN A 1 81 ? 5.282 -7.090 -12.822 1.00 74.88 81 GLN A CA 1
ATOM 627 C C . GLN A 1 81 ? 4.077 -6.445 -13.504 1.00 74.88 81 GLN A C 1
ATOM 629 O O . GLN A 1 81 ? 2.964 -6.392 -12.974 1.00 74.88 81 GLN A O 1
ATOM 634 N N . THR A 1 82 ? 4.276 -5.974 -14.735 1.00 73.88 82 THR A N 1
ATOM 635 C CA . THR A 1 82 ? 3.171 -5.498 -1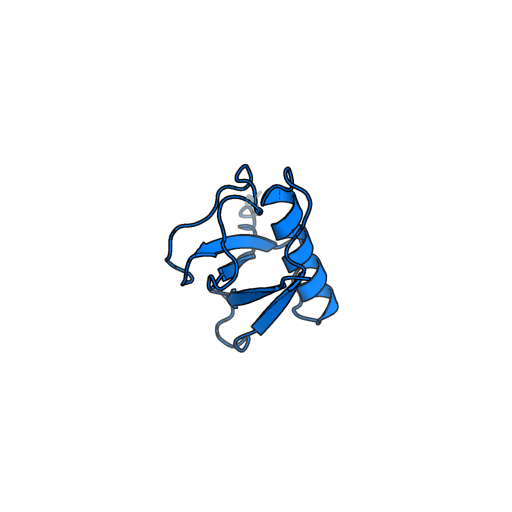5.571 1.00 73.88 82 THR A CA 1
ATOM 636 C C . THR A 1 82 ? 2.145 -6.617 -15.770 1.00 73.88 82 THR A C 1
ATOM 638 O O . THR A 1 82 ? 2.436 -7.631 -16.401 1.00 73.88 82 THR A O 1
ATOM 641 N N . GLY A 1 83 ? 0.928 -6.410 -15.262 1.00 73.81 83 GLY A N 1
ATOM 642 C CA . GLY A 1 83 ? -0.163 -7.391 -15.306 1.00 73.81 83 GLY A CA 1
ATOM 643 C C . GLY A 1 83 ? -0.476 -8.040 -13.958 1.00 73.81 83 GLY A C 1
ATOM 644 O O . GLY A 1 83 ? -1.546 -8.639 -13.831 1.00 73.81 83 GLY A O 1
ATOM 645 N N . ASP A 1 84 ? 0.386 -7.864 -12.954 1.00 83.25 84 ASP A N 1
ATOM 646 C CA . ASP A 1 84 ? 0.100 -8.311 -11.596 1.00 83.25 84 ASP A CA 1
ATOM 647 C C . ASP A 1 84 ? -1.112 -7.579 -11.029 1.00 83.25 84 ASP A C 1
ATOM 649 O O . ASP A 1 84 ? -1.326 -6.376 -11.240 1.00 83.25 84 ASP A O 1
ATOM 653 N N . LYS A 1 85 ? -1.913 -8.321 -10.268 1.00 84.88 85 LYS A N 1
ATOM 654 C CA . LYS A 1 85 ? -3.012 -7.750 -9.508 1.00 84.88 85 LYS A CA 1
ATOM 655 C C . LYS A 1 85 ? -2.479 -7.336 -8.145 1.00 84.88 85 LYS A C 1
ATOM 657 O O . LYS A 1 85 ? -2.148 -8.182 -7.323 1.00 84.88 85 LYS A O 1
ATOM 662 N N . LEU A 1 86 ? -2.432 -6.036 -7.884 1.00 90.06 86 LEU A N 1
ATOM 663 C CA . LEU A 1 86 ? -1.978 -5.520 -6.597 1.00 90.06 86 LEU A CA 1
ATOM 664 C C . LEU A 1 86 ? -3.173 -5.155 -5.728 1.00 90.06 86 LEU A C 1
ATOM 666 O O . LEU A 1 86 ? -4.182 -4.645 -6.220 1.00 90.06 86 LEU A O 1
ATOM 670 N N . VAL A 1 87 ? -3.054 -5.400 -4.429 1.00 91.69 87 VAL A N 1
ATOM 671 C CA . VAL A 1 87 ? -4.075 -5.058 -3.443 1.00 91.69 87 VAL A CA 1
ATOM 672 C C . VAL A 1 87 ? -3.472 -4.150 -2.379 1.00 91.69 87 VAL A C 1
ATOM 674 O O . VAL A 1 87 ? -2.595 -4.557 -1.625 1.00 91.69 87 VAL A O 1
ATOM 677 N N . ALA A 1 88 ? -3.932 -2.905 -2.313 1.00 92.19 88 ALA A N 1
ATOM 678 C CA . ALA A 1 88 ? -3.613 -1.977 -1.241 1.00 92.19 88 ALA A CA 1
ATOM 679 C C . ALA A 1 88 ? -4.593 -2.170 -0.082 1.00 92.19 88 ALA A C 1
ATOM 681 O O . ALA A 1 88 ? -5.785 -1.884 -0.195 1.00 92.19 88 ALA A O 1
ATOM 682 N N . VAL A 1 89 ? -4.081 -2.632 1.050 1.00 92.69 89 VAL A N 1
ATOM 683 C CA . VAL A 1 89 ? -4.836 -2.789 2.289 1.00 92.69 89 VAL A CA 1
ATOM 684 C C . VAL A 1 89 ? -4.635 -1.535 3.132 1.00 92.69 89 VAL A C 1
ATOM 686 O O . VAL A 1 89 ? -3.528 -1.236 3.588 1.00 92.69 89 VAL A O 1
ATOM 689 N N . VAL A 1 90 ? -5.714 -0.780 3.334 1.00 91.88 90 VAL A N 1
ATOM 690 C CA . VAL A 1 90 ? -5.700 0.480 4.078 1.00 91.88 90 VAL A CA 1
ATOM 691 C C . VAL A 1 90 ? -6.338 0.270 5.444 1.00 91.88 90 VAL A C 1
ATOM 693 O O . VAL A 1 90 ? -7.485 -0.154 5.567 1.00 91.88 90 VAL A O 1
ATOM 696 N N . THR A 1 91 ? -5.584 0.574 6.495 1.00 90.75 91 THR A N 1
ATOM 697 C CA . THR A 1 91 ? -6.016 0.389 7.887 1.00 90.75 91 THR A CA 1
ATOM 698 C C . THR A 1 91 ? -5.718 1.637 8.701 1.00 90.75 91 THR A C 1
ATOM 700 O O . THR A 1 91 ? -4.740 2.332 8.434 1.00 90.75 91 THR A O 1
ATOM 703 N N . GLU A 1 92 ? -6.536 1.930 9.707 1.00 90.00 92 GLU A N 1
ATOM 704 C CA . GLU A 1 92 ? -6.240 3.011 10.647 1.00 90.00 92 GLU A CA 1
ATOM 705 C C . GLU A 1 92 ? -5.003 2.677 11.494 1.00 90.00 92 GLU A C 1
ATOM 707 O O . GLU A 1 92 ? -4.754 1.519 11.854 1.00 90.00 92 GLU A O 1
ATOM 712 N N . TYR A 1 93 ? -4.225 3.695 11.868 1.00 82.94 93 TYR A N 1
ATOM 713 C CA . TYR A 1 93 ? -3.260 3.525 12.947 1.00 82.94 93 TYR A CA 1
ATOM 714 C C . TYR A 1 93 ? -4.009 3.151 14.222 1.00 82.94 93 TYR A C 1
ATOM 716 O O . TYR A 1 93 ? -4.989 3.798 14.595 1.00 82.94 93 TYR A O 1
ATOM 724 N N . ALA A 1 94 ? -3.518 2.131 14.928 1.00 67.06 94 ALA A N 1
ATOM 725 C CA . ALA A 1 94 ? -4.027 1.815 16.251 1.00 67.06 94 ALA A CA 1
ATOM 726 C C . ALA A 1 94 ? -3.926 3.076 17.119 1.00 67.06 94 ALA A C 1
ATOM 728 O O . ALA A 1 94 ? -2.825 3.548 17.422 1.00 67.06 94 ALA A O 1
ATOM 729 N N . ARG A 1 95 ? -5.073 3.649 17.502 1.00 59.47 95 ARG A N 1
ATOM 730 C CA . ARG A 1 95 ? -5.096 4.731 18.486 1.00 59.47 95 ARG A CA 1
ATOM 731 C C . ARG A 1 95 ? -4.436 4.173 19.741 1.00 59.47 95 ARG A C 1
ATOM 733 O O . ARG A 1 95 ? -4.906 3.167 20.272 1.00 59.47 95 ARG A O 1
ATOM 740 N N . LYS A 1 96 ? -3.345 4.794 20.213 1.00 50.78 96 LYS A N 1
ATOM 741 C CA . LYS A 1 96 ? -2.835 4.478 21.554 1.00 50.78 96 LYS A CA 1
ATOM 742 C C . LYS A 1 96 ? -4.027 4.613 22.507 1.00 50.78 96 LYS A C 1
ATOM 744 O O . LYS A 1 96 ? -4.678 5.663 22.463 1.00 50.78 96 LYS A O 1
ATOM 749 N N . PRO A 1 97 ? -4.361 3.591 23.316 1.00 45.72 97 PRO A N 1
ATOM 750 C CA . PRO A 1 97 ? -5.391 3.759 24.322 1.00 45.72 97 PRO A CA 1
ATOM 751 C C . PRO A 1 97 ? -4.990 4.964 25.170 1.00 45.72 97 PRO A C 1
ATOM 753 O O . PRO A 1 97 ? -3.844 5.067 25.614 1.00 45.72 97 PRO A O 1
ATOM 756 N N . LYS A 1 98 ? -5.912 5.920 25.305 1.00 48.50 98 LYS A N 1
ATOM 757 C CA . LYS A 1 98 ? -5.741 7.059 26.203 1.00 48.50 98 LYS A CA 1
ATOM 758 C C . LYS A 1 98 ? -5.458 6.449 27.576 1.00 48.50 98 LYS A C 1
ATOM 760 O O . LYS A 1 98 ? -6.293 5.691 28.068 1.00 48.50 98 LYS A O 1
ATOM 765 N N . ALA A 1 99 ? -4.272 6.689 28.134 1.00 51.09 99 ALA A N 1
ATOM 766 C CA . ALA A 1 99 ? -4.017 6.311 29.514 1.00 51.09 99 ALA A CA 1
ATOM 767 C C . ALA A 1 99 ? -5.104 6.994 30.355 1.00 51.09 99 ALA A C 1
ATOM 769 O O . ALA A 1 99 ? -5.314 8.200 30.223 1.00 51.09 99 ALA A O 1
ATOM 770 N N . LEU A 1 100 ? -5.868 6.198 31.100 1.00 56.59 100 LEU A N 1
ATOM 771 C CA . LEU A 1 100 ? -6.750 6.715 32.135 1.00 56.59 100 LEU A CA 1
ATOM 772 C C . LEU A 1 100 ? -5.823 7.293 33.211 1.00 56.59 100 LEU A C 1
ATOM 774 O O . LEU A 1 100 ? -5.144 6.523 33.890 1.00 56.59 100 LEU A O 1
ATOM 778 N N . GLU A 1 101 ? -5.720 8.622 33.260 1.00 49.97 101 GLU A N 1
ATOM 779 C CA . GLU A 1 101 ? -5.201 9.354 34.424 1.00 49.97 101 GLU A CA 1
ATOM 780 C C . GLU A 1 101 ? -6.232 9.346 35.556 1.00 49.97 101 GLU A C 1
ATOM 782 O O . GLU A 1 101 ? -7.445 9.465 35.251 1.00 49.97 101 GLU A O 1
#